Protein AF-A0AA42ZV15-F1 (afdb_monomer)

Structure (mmCIF, N/CA/C/O backbone):
data_AF-A0AA42ZV15-F1
#
_entry.id   AF-A0AA42ZV15-F1
#
loop_
_atom_site.group_PDB
_atom_site.id
_atom_site.type_symbol
_atom_site.label_atom_id
_atom_site.label_alt_id
_atom_site.label_comp_id
_atom_site.label_asym_id
_atom_site.label_entity_id
_atom_site.label_seq_id
_atom_site.pdbx_PDB_ins_code
_atom_site.Cartn_x
_atom_site.Cartn_y
_atom_site.Cartn_z
_atom_site.occupancy
_atom_site.B_iso_or_equiv
_atom_site.auth_seq_id
_atom_site.auth_comp_id
_atom_site.auth_asym_id
_atom_site.auth_atom_id
_atom_site.pdbx_PDB_model_num
ATOM 1 N N . MET A 1 1 ? 29.468 -14.154 -18.348 1.00 60.56 1 MET A N 1
ATOM 2 C CA . MET A 1 1 ? 28.944 -15.283 -19.158 1.00 60.56 1 MET A CA 1
ATOM 3 C C . MET A 1 1 ? 27.648 -14.961 -19.903 1.00 60.56 1 MET A C 1
ATOM 5 O O . MET A 1 1 ? 27.459 -15.529 -20.966 1.00 60.56 1 MET A O 1
ATOM 9 N N . LEU A 1 2 ? 26.783 -14.058 -19.416 1.00 71.62 2 LEU A N 1
ATOM 10 C CA . LEU A 1 2 ? 25.535 -13.709 -20.121 1.00 71.62 2 LEU A CA 1
ATOM 11 C C . LEU A 1 2 ? 25.734 -12.750 -21.307 1.00 71.62 2 LEU A C 1
ATOM 13 O O . LEU A 1 2 ? 25.011 -12.851 -22.290 1.00 71.62 2 LEU A O 1
ATOM 17 N N . GLU A 1 3 ? 26.750 -11.885 -21.257 1.00 75.06 3 GLU A N 1
ATOM 18 C CA . GLU A 1 3 ? 27.016 -10.888 -22.309 1.00 75.06 3 GLU A CA 1
ATOM 19 C C . GLU A 1 3 ? 27.305 -11.518 -23.689 1.00 75.06 3 GLU A C 1
ATOM 21 O O . GLU A 1 3 ? 26.807 -11.042 -24.708 1.00 75.06 3 GLU A O 1
ATOM 26 N N . ASN A 1 4 ? 28.035 -12.640 -23.727 1.00 75.69 4 ASN A N 1
ATOM 27 C CA . ASN A 1 4 ? 28.459 -13.294 -24.978 1.00 75.69 4 ASN A CA 1
ATOM 28 C C . ASN A 1 4 ? 27.709 -14.594 -25.307 1.00 75.69 4 ASN A C 1
ATOM 30 O O . ASN A 1 4 ? 27.883 -15.121 -26.398 1.00 75.69 4 ASN A O 1
ATOM 34 N N . GLY A 1 5 ? 26.906 -15.120 -24.375 1.00 70.25 5 GLY A N 1
ATOM 35 C CA . GLY A 1 5 ? 26.208 -16.406 -24.523 1.00 70.25 5 GLY A CA 1
ATOM 36 C C . GLY A 1 5 ? 24.698 -16.297 -24.747 1.00 70.25 5 GLY A C 1
ATOM 37 O O . GLY A 1 5 ? 24.031 -17.315 -24.892 1.00 70.25 5 GLY A O 1
ATOM 38 N N . ALA A 1 6 ? 24.129 -15.087 -24.736 1.00 84.88 6 ALA A N 1
ATOM 39 C CA . ALA A 1 6 ? 22.717 -14.893 -25.053 1.00 84.88 6 ALA A CA 1
ATOM 40 C C . ALA A 1 6 ? 22.454 -15.134 -26.551 1.00 84.88 6 ALA A C 1
ATOM 42 O O . ALA A 1 6 ? 23.258 -14.729 -27.385 1.00 84.88 6 ALA A O 1
ATOM 43 N N . ASN A 1 7 ? 21.293 -15.695 -26.908 1.00 78.31 7 ASN A N 1
ATOM 44 C CA . ASN A 1 7 ? 20.913 -15.942 -28.312 1.00 78.31 7 ASN A CA 1
ATOM 45 C C . ASN A 1 7 ? 20.913 -14.668 -29.177 1.00 78.31 7 ASN A C 1
ATOM 47 O O . ASN A 1 7 ? 21.139 -14.726 -30.382 1.00 78.31 7 ASN A O 1
ATOM 51 N N . SER A 1 8 ? 20.673 -13.509 -28.560 1.00 78.38 8 SER A N 1
ATOM 52 C CA . SER A 1 8 ? 20.733 -12.196 -29.207 1.00 78.38 8 SER A CA 1
ATOM 53 C C . SER A 1 8 ? 22.141 -11.588 -29.257 1.00 78.38 8 SER A C 1
ATOM 55 O O . SER A 1 8 ? 22.326 -10.560 -29.906 1.00 78.38 8 SER A O 1
ATOM 57 N N . SER A 1 9 ? 23.136 -12.195 -28.602 1.00 83.00 9 SER A N 1
ATOM 58 C CA . SER A 1 9 ? 24.516 -11.706 -28.581 1.00 83.00 9 SER A CA 1
ATOM 59 C C . SER A 1 9 ? 25.195 -11.912 -29.932 1.00 83.00 9 SER A C 1
ATOM 61 O O . SER A 1 9 ? 25.113 -12.985 -30.528 1.00 83.00 9 SER A O 1
ATOM 63 N N . PHE A 1 10 ? 25.920 -10.896 -30.400 1.00 81.44 10 PHE A N 1
ATOM 64 C CA . PHE A 1 10 ? 26.698 -10.966 -31.639 1.00 81.44 10 PHE A CA 1
ATOM 65 C C . PHE A 1 10 ? 27.732 -12.104 -31.611 1.00 81.44 10 PHE A C 1
ATOM 67 O O . PHE A 1 10 ? 27.858 -12.843 -32.584 1.00 81.44 10 PHE A O 1
ATOM 74 N N . VAL A 1 11 ? 28.418 -12.284 -30.476 1.00 81.38 11 VAL A N 1
ATOM 75 C CA . VAL A 1 11 ? 29.440 -13.331 -30.295 1.00 81.38 11 VAL A CA 1
ATOM 76 C C . VAL A 1 11 ? 28.823 -14.731 -30.337 1.00 81.38 11 VAL A C 1
ATOM 78 O O . VAL A 1 11 ? 29.431 -15.649 -30.869 1.00 81.38 11 VAL A O 1
ATOM 81 N N . ASN A 1 12 ? 27.598 -14.906 -29.838 1.00 79.50 12 ASN A N 1
ATOM 82 C CA . ASN A 1 12 ? 26.893 -16.181 -29.971 1.00 79.50 12 ASN A CA 1
ATOM 83 C C . ASN A 1 12 ? 26.448 -16.423 -31.423 1.00 79.50 12 ASN A C 1
ATOM 85 O O . ASN A 1 12 ? 26.597 -17.521 -31.948 1.00 79.50 12 ASN A O 1
ATOM 89 N N . ARG A 1 13 ? 25.943 -15.380 -32.094 1.00 79.25 13 ARG A N 1
ATOM 90 C CA . ARG A 1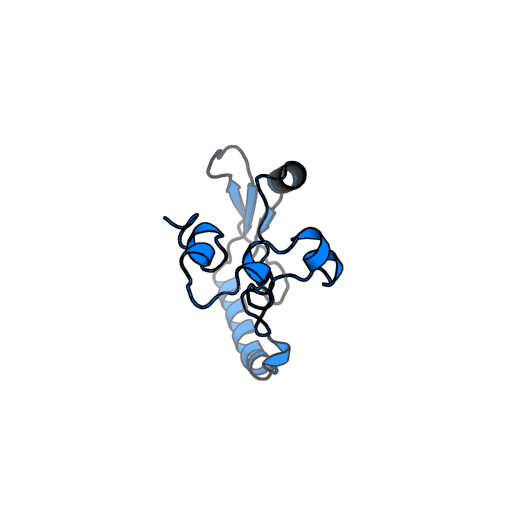 13 ? 25.431 -15.460 -33.471 1.00 79.25 13 ARG A CA 1
ATOM 91 C C . ARG A 1 13 ? 26.516 -15.729 -34.516 1.00 79.25 13 ARG A C 1
ATOM 93 O O . ARG A 1 13 ? 26.203 -16.334 -35.530 1.00 79.25 13 ARG A O 1
ATOM 100 N N . ILE A 1 14 ? 27.767 -15.316 -34.290 1.00 81.00 14 ILE A N 1
ATOM 101 C CA . ILE A 1 14 ? 28.879 -15.592 -35.222 1.00 81.00 14 ILE A CA 1
ATOM 102 C C . ILE A 1 14 ? 29.365 -17.049 -35.164 1.00 81.00 14 ILE A C 1
ATOM 104 O O . ILE A 1 14 ? 29.998 -17.518 -36.103 1.00 81.00 14 ILE A O 1
ATOM 108 N N . HIS A 1 15 ? 29.072 -17.761 -34.072 1.00 79.00 15 HIS A N 1
ATOM 109 C CA . HIS A 1 15 ? 29.370 -19.187 -33.925 1.00 79.00 15 HIS A CA 1
ATOM 110 C C . HIS A 1 15 ? 28.219 -20.089 -34.408 1.00 79.00 15 HIS A C 1
ATOM 112 O O . HIS A 1 15 ? 28.378 -21.307 -34.426 1.00 79.00 15 HIS A O 1
ATOM 118 N N . ASP A 1 16 ? 27.068 -19.520 -34.788 1.00 79.19 16 ASP A N 1
ATOM 119 C CA . ASP A 1 16 ? 25.943 -20.275 -35.342 1.00 79.19 16 ASP A CA 1
ATOM 120 C C . ASP A 1 16 ? 26.108 -20.442 -36.857 1.00 79.19 16 ASP A C 1
ATOM 122 O O . ASP A 1 16 ? 25.825 -19.536 -37.642 1.00 79.19 16 ASP A O 1
ATOM 126 N N . GLU A 1 17 ? 26.563 -21.626 -37.270 1.00 75.75 17 GLU A N 1
ATOM 127 C CA . GLU A 1 17 ? 26.792 -21.976 -38.678 1.00 75.75 17 GLU A CA 1
ATOM 128 C C . GLU A 1 17 ? 25.507 -21.975 -39.528 1.00 75.75 17 GLU A C 1
ATOM 130 O O . GLU A 1 17 ? 25.584 -21.947 -40.756 1.00 75.75 17 GLU A O 1
ATOM 135 N N . ASN A 1 18 ? 24.324 -21.976 -38.902 1.00 82.75 18 ASN A N 1
ATOM 136 C CA . ASN A 1 18 ? 23.042 -21.958 -39.611 1.00 82.75 18 ASN A CA 1
ATOM 137 C C . ASN A 1 18 ? 22.551 -20.540 -39.930 1.00 82.75 18 ASN A C 1
ATOM 139 O O . ASN A 1 18 ? 21.565 -20.388 -40.655 1.00 82.75 18 ASN A O 1
ATOM 143 N N . LEU A 1 19 ? 23.201 -19.502 -39.392 1.00 79.38 19 LEU A N 1
ATOM 144 C CA . LEU A 1 19 ? 22.763 -18.123 -39.553 1.00 79.38 19 LEU A CA 1
ATOM 145 C C . LEU A 1 19 ? 23.483 -17.448 -40.737 1.00 79.38 19 LEU A C 1
ATOM 147 O O . LEU A 1 19 ? 24.714 -17.364 -40.748 1.00 79.38 19 LEU A O 1
ATOM 151 N N . PRO A 1 20 ? 22.760 -16.898 -41.732 1.00 85.62 20 PRO A N 1
ATOM 152 C CA . PRO A 1 20 ? 23.398 -16.210 -42.849 1.00 85.62 20 PRO A CA 1
ATOM 153 C C . PRO A 1 20 ? 24.211 -14.995 -42.384 1.00 85.62 20 PRO A C 1
ATOM 155 O O . PRO A 1 20 ? 23.711 -14.142 -41.650 1.00 85.62 20 PRO A O 1
ATOM 158 N N . ILE A 1 21 ? 25.438 -14.839 -42.897 1.00 82.69 21 ILE A N 1
ATOM 159 C CA . ILE A 1 21 ? 26.316 -13.692 -42.581 1.00 82.69 21 ILE A CA 1
ATOM 160 C C . ILE A 1 21 ? 25.606 -12.356 -42.841 1.00 82.69 21 ILE A C 1
ATOM 162 O O . ILE A 1 21 ? 25.721 -11.428 -42.041 1.00 82.69 21 ILE A O 1
ATOM 166 N N . ALA A 1 22 ? 24.817 -12.275 -43.917 1.00 84.88 22 ALA A N 1
ATOM 167 C CA . ALA A 1 22 ? 24.021 -11.097 -44.261 1.00 84.88 22 ALA A CA 1
ATOM 168 C C . ALA A 1 22 ? 23.056 -10.666 -43.137 1.00 84.88 22 ALA A C 1
ATOM 170 O O . ALA A 1 22 ? 22.815 -9.475 -42.965 1.00 84.88 22 ALA A O 1
ATOM 171 N N . GLU A 1 23 ? 22.537 -11.600 -42.332 1.00 82.19 23 GLU A N 1
ATOM 172 C CA . GLU A 1 23 ? 21.668 -11.285 -41.192 1.00 82.19 23 GLU A CA 1
ATOM 173 C C . GLU A 1 23 ? 22.437 -10.802 -39.956 1.00 82.19 23 GLU A C 1
ATOM 175 O O . GLU A 1 23 ? 21.876 -10.076 -39.121 1.00 82.19 23 GLU A O 1
ATOM 180 N N . ILE A 1 24 ? 23.702 -11.209 -39.826 1.00 82.06 24 ILE A N 1
ATOM 181 C CA . ILE A 1 24 ? 24.611 -10.815 -38.743 1.00 82.06 24 ILE A CA 1
ATOM 182 C C . ILE A 1 24 ? 25.098 -9.377 -38.954 1.00 82.06 24 ILE A C 1
ATOM 184 O O . ILE A 1 24 ? 25.118 -8.602 -38.002 1.00 82.06 24 ILE A O 1
ATOM 188 N N . VAL A 1 25 ? 25.433 -9.012 -40.197 1.00 86.50 25 VAL A N 1
ATOM 189 C CA . VAL A 1 25 ? 25.984 -7.689 -40.566 1.00 86.50 25 VAL A CA 1
ATOM 190 C C . VAL A 1 25 ? 24.926 -6.673 -41.009 1.00 86.50 25 VAL A C 1
ATOM 192 O O . VAL A 1 25 ? 25.268 -5.572 -41.436 1.00 86.50 25 VAL A O 1
ATOM 195 N N . ALA A 1 26 ? 23.645 -7.037 -40.948 1.00 86.00 26 ALA A N 1
ATOM 196 C CA . ALA A 1 26 ? 22.558 -6.152 -41.345 1.00 86.00 26 ALA A CA 1
ATOM 197 C C . ALA A 1 26 ? 22.492 -4.890 -40.470 1.00 86.00 26 ALA A C 1
ATOM 199 O O . ALA A 1 26 ? 22.626 -4.970 -39.248 1.00 86.00 26 ALA A O 1
ATOM 200 N N . ASP A 1 27 ? 22.197 -3.751 -41.097 1.00 88.19 27 ASP A N 1
ATOM 201 C CA . ASP A 1 27 ? 22.093 -2.455 -40.426 1.00 88.19 27 ASP A CA 1
ATOM 202 C C . ASP A 1 27 ? 20.917 -2.431 -39.421 1.00 88.19 27 ASP A C 1
ATOM 204 O O . ASP A 1 27 ? 19.752 -2.551 -39.828 1.00 88.19 27 ASP A O 1
ATOM 208 N N . PRO A 1 28 ? 21.184 -2.276 -38.107 1.00 85.62 28 PRO A N 1
ATOM 209 C CA . PRO A 1 28 ? 20.136 -2.227 -37.096 1.00 85.62 28 PRO A CA 1
ATOM 210 C C . PRO A 1 28 ? 19.228 -0.999 -37.242 1.00 85.62 28 PRO A C 1
ATOM 212 O O . PRO A 1 28 ? 18.055 -1.092 -36.893 1.00 85.62 28 PRO A O 1
ATOM 215 N N . VAL A 1 29 ? 19.712 0.123 -37.785 1.00 88.44 29 VAL A N 1
ATOM 216 C CA . VAL A 1 29 ? 18.905 1.340 -37.973 1.00 88.44 29 VAL A CA 1
ATOM 217 C C . VAL A 1 29 ? 17.890 1.134 -39.092 1.00 88.44 29 VAL A C 1
ATOM 219 O O . VAL A 1 29 ? 16.704 1.400 -38.900 1.00 88.44 29 VAL A O 1
ATOM 222 N N . ALA A 1 30 ? 18.321 0.583 -40.230 1.00 88.88 30 ALA A N 1
ATOM 223 C CA . ALA A 1 30 ? 17.420 0.236 -41.327 1.00 88.88 30 ALA A CA 1
ATOM 224 C C . ALA A 1 30 ? 16.369 -0.810 -40.912 1.00 88.88 30 ALA A C 1
ATOM 226 O O . ALA A 1 30 ? 15.212 -0.703 -41.312 1.00 88.88 30 ALA A O 1
ATOM 227 N N . LYS A 1 31 ? 16.748 -1.793 -40.079 1.00 84.31 31 LYS A N 1
ATOM 228 C CA . LYS A 1 31 ? 15.812 -2.775 -39.502 1.00 84.31 31 LYS A CA 1
ATOM 229 C C . LYS A 1 31 ? 14.797 -2.124 -38.565 1.00 84.31 31 LYS A C 1
ATOM 231 O O . LYS A 1 31 ? 13.612 -2.425 -38.662 1.00 84.31 31 LYS A O 1
ATOM 236 N N . LEU A 1 32 ? 15.248 -1.234 -37.680 1.00 84.69 32 LEU A N 1
ATOM 237 C CA . LEU A 1 32 ? 14.367 -0.519 -36.756 1.00 84.69 32 LEU A CA 1
ATOM 238 C C . LEU A 1 32 ? 13.409 0.429 -37.488 1.00 84.69 32 LEU A C 1
ATOM 240 O O . LEU A 1 32 ? 12.259 0.539 -37.092 1.00 84.69 32 LEU A O 1
ATOM 244 N N . GLY A 1 33 ? 13.834 1.042 -38.595 1.00 86.12 33 GLY A N 1
ATOM 245 C CA . GLY A 1 33 ? 12.970 1.894 -39.421 1.00 86.12 33 GLY A CA 1
ATOM 246 C C . GLY A 1 33 ? 11.819 1.159 -40.125 1.00 86.12 33 GLY A C 1
ATOM 247 O O . GLY A 1 33 ? 10.937 1.811 -40.676 1.00 86.12 33 GLY A O 1
ATOM 248 N N . GLN A 1 34 ? 11.819 -0.178 -40.124 1.00 86.81 34 GLN A N 1
ATOM 249 C CA . GLN A 1 34 ? 10.769 -1.014 -40.720 1.00 86.81 34 GLN A CA 1
ATOM 250 C C . GLN A 1 34 ? 9.780 -1.570 -39.686 1.00 86.81 34 GLN A C 1
ATOM 252 O O . GLN A 1 34 ? 8.830 -2.253 -40.068 1.00 86.81 34 GLN A O 1
ATOM 257 N N . VAL A 1 35 ? 9.998 -1.316 -38.392 1.00 83.62 35 VAL A N 1
ATOM 258 C CA . VAL A 1 35 ? 9.178 -1.863 -37.305 1.00 83.62 35 VAL A CA 1
ATOM 259 C C . VAL A 1 35 ? 8.640 -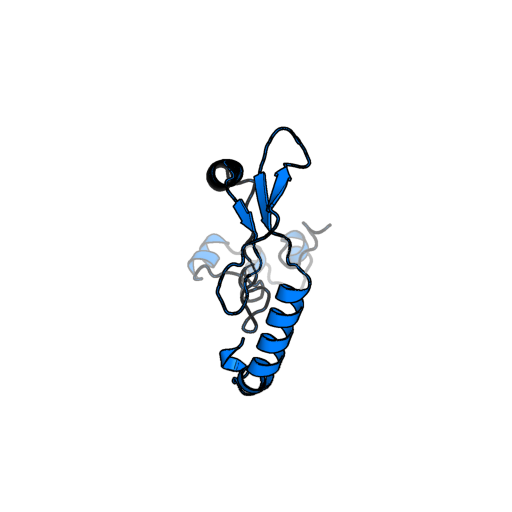0.752 -36.411 1.00 83.62 35 VAL A C 1
ATOM 261 O O . VAL A 1 35 ? 9.351 0.188 -36.069 1.00 83.62 35 VAL A O 1
ATOM 264 N N . GLU A 1 36 ? 7.382 -0.881 -35.995 1.00 83.06 36 GLU A N 1
ATOM 265 C CA . GLU A 1 36 ? 6.829 -0.031 -34.941 1.00 83.06 36 GLU A CA 1
ATOM 266 C C . GLU A 1 36 ? 7.463 -0.440 -33.597 1.00 83.06 36 GLU A C 1
ATOM 268 O O . GLU A 1 36 ? 7.444 -1.633 -33.263 1.00 83.06 36 GLU A O 1
ATOM 273 N N . PRO A 1 37 ? 8.034 0.490 -32.810 1.00 76.75 37 PRO A N 1
ATOM 274 C CA . PRO A 1 37 ? 8.617 0.154 -31.520 1.00 76.75 37 PRO A CA 1
ATOM 275 C C . PRO A 1 37 ? 7.529 -0.306 -30.543 1.00 76.75 37 PRO A C 1
ATOM 277 O O . PRO A 1 37 ? 6.775 0.499 -30.002 1.00 76.75 37 PRO A O 1
ATOM 280 N N . ILE A 1 38 ? 7.470 -1.610 -30.280 1.00 81.25 38 ILE A N 1
ATOM 281 C CA . ILE A 1 38 ? 6.581 -2.190 -29.269 1.00 81.25 38 ILE A CA 1
ATOM 282 C C . ILE A 1 38 ? 7.394 -2.897 -28.179 1.00 81.25 38 ILE A C 1
ATOM 284 O O . ILE A 1 38 ? 8.447 -3.476 -28.472 1.00 81.25 38 ILE A O 1
ATOM 288 N N . PRO A 1 39 ? 6.928 -2.890 -26.915 1.00 85.50 39 PRO A N 1
ATOM 289 C CA . PRO A 1 39 ? 7.481 -3.754 -25.881 1.00 85.50 39 PRO A CA 1
ATOM 290 C C . PRO A 1 39 ? 7.504 -5.207 -26.352 1.00 85.50 39 PRO A C 1
ATOM 292 O O . PRO A 1 39 ? 6.603 -5.662 -27.060 1.00 85.50 39 PRO A O 1
ATOM 295 N N . HIS A 1 40 ? 8.532 -5.952 -25.949 1.00 87.56 40 HIS A N 1
ATOM 296 C CA . HIS A 1 40 ? 8.651 -7.346 -26.350 1.00 87.56 40 HIS A CA 1
ATOM 297 C C . HIS A 1 40 ? 7.412 -8.130 -25.873 1.00 87.56 40 HIS A C 1
ATOM 299 O O . HIS A 1 40 ? 7.173 -8.194 -24.667 1.00 87.56 40 HIS A O 1
ATOM 305 N N . PRO A 1 41 ? 6.650 -8.796 -26.761 1.00 86.56 41 PRO A N 1
ATOM 306 C CA . PRO A 1 41 ? 5.333 -9.352 -26.424 1.00 86.56 41 PRO A CA 1
ATOM 307 C C . PRO A 1 41 ? 5.388 -10.475 -25.380 1.00 86.56 41 PRO A C 1
ATOM 309 O O . PRO A 1 41 ? 4.387 -10.804 -24.756 1.00 86.56 41 PRO A O 1
ATOM 312 N N . ARG A 1 42 ? 6.569 -11.074 -25.177 1.00 90.69 42 ARG A N 1
ATOM 313 C CA . ARG A 1 42 ? 6.805 -12.106 -24.150 1.00 90.69 42 ARG A CA 1
ATOM 314 C C . ARG A 1 42 ? 7.342 -11.560 -22.822 1.00 90.69 42 ARG A C 1
ATOM 316 O O . ARG A 1 42 ? 7.671 -12.358 -21.952 1.00 90.69 42 ARG A O 1
ATOM 323 N N . ILE A 1 43 ? 7.499 -10.244 -22.687 1.00 93.19 43 ILE A N 1
ATOM 324 C CA . ILE A 1 43 ? 7.964 -9.591 -21.460 1.00 93.19 43 ILE A CA 1
ATOM 325 C C . ILE A 1 43 ? 6.834 -8.672 -20.980 1.00 93.19 43 ILE A C 1
ATOM 327 O O . ILE A 1 43 ? 6.680 -7.574 -21.516 1.00 93.19 43 ILE A O 1
ATOM 331 N N . PRO A 1 44 ? 6.010 -9.108 -20.010 1.00 92.75 44 PRO A N 1
ATOM 332 C CA . PRO A 1 44 ? 4.945 -8.267 -19.488 1.00 92.75 44 PRO A CA 1
ATOM 333 C C . PRO A 1 44 ? 5.529 -7.056 -18.753 1.00 92.75 44 PRO A C 1
ATOM 335 O O . PRO A 1 44 ? 6.564 -7.146 -18.088 1.00 92.75 44 PRO A O 1
ATOM 338 N N . LEU A 1 45 ? 4.836 -5.920 -18.833 1.00 94.56 45 LEU A N 1
ATOM 339 C CA . LEU A 1 45 ? 5.135 -4.772 -17.976 1.00 94.56 45 LEU A CA 1
ATOM 340 C C . LEU A 1 45 ? 4.869 -5.131 -16.502 1.00 94.56 45 LEU A C 1
ATOM 342 O O . LEU A 1 45 ? 3.976 -5.940 -16.237 1.00 94.56 45 LEU A O 1
ATOM 346 N N . PRO A 1 46 ? 5.541 -4.489 -15.525 1.00 96.31 46 PRO A N 1
ATOM 347 C CA . PRO A 1 46 ? 5.355 -4.795 -14.103 1.00 96.31 46 PRO A CA 1
ATOM 348 C C . PRO A 1 46 ? 3.894 -4.769 -13.633 1.00 96.31 46 PRO A C 1
ATOM 350 O O . PRO A 1 46 ? 3.492 -5.620 -12.842 1.00 96.31 46 PRO A O 1
ATOM 353 N N . ALA A 1 47 ? 3.084 -3.837 -14.152 1.00 96.88 47 ALA A N 1
ATOM 354 C CA . ALA A 1 47 ? 1.656 -3.719 -13.846 1.00 96.88 47 ALA A CA 1
ATOM 355 C C . ALA A 1 47 ? 0.810 -4.887 -14.391 1.00 96.88 47 ALA A C 1
ATOM 357 O O . ALA A 1 47 ? -0.237 -5.196 -13.827 1.00 96.88 47 ALA A O 1
ATOM 358 N N . GLY A 1 48 ? 1.266 -5.528 -15.469 1.00 95.56 48 GLY A N 1
ATOM 359 C CA . GLY A 1 48 ? 0.604 -6.644 -16.149 1.00 95.56 48 GLY A CA 1
ATOM 360 C C . GLY A 1 48 ? 1.176 -8.012 -15.780 1.00 95.56 48 GLY A C 1
ATOM 361 O O . GLY A 1 48 ? 0.950 -8.972 -16.507 1.00 95.56 48 GLY A O 1
ATOM 362 N N . LEU A 1 49 ? 1.933 -8.114 -14.681 1.00 95.81 49 LEU A N 1
ATOM 363 C CA . LEU A 1 49 ? 2.613 -9.350 -14.277 1.00 95.81 49 LEU A CA 1
ATOM 364 C C . LEU A 1 49 ? 1.668 -10.561 -14.148 1.00 95.81 49 LEU A C 1
ATOM 366 O O . LEU A 1 49 ? 2.092 -11.681 -14.412 1.00 95.81 49 LEU A O 1
ATOM 370 N N . TYR A 1 50 ? 0.405 -10.336 -13.772 1.00 96.19 50 TYR A N 1
ATOM 371 C CA . TYR A 1 50 ? -0.609 -11.389 -13.604 1.00 96.19 50 TYR A CA 1
ATOM 372 C C . TYR A 1 50 ? -1.621 -11.450 -14.762 1.00 96.19 50 TYR A C 1
ATOM 374 O O . TYR A 1 50 ? -2.671 -12.073 -14.629 1.00 96.19 50 TYR A O 1
ATOM 382 N N . GLY A 1 51 ? -1.322 -10.805 -15.895 1.00 93.44 51 GLY A N 1
ATOM 383 C CA . GLY A 1 51 ? -2.186 -10.815 -17.076 1.00 93.44 51 GLY A CA 1
ATOM 384 C C . GLY A 1 51 ? -3.600 -10.304 -16.785 1.00 93.44 51 GLY A C 1
ATOM 385 O O . GLY A 1 51 ? -3.775 -9.284 -16.119 1.00 93.44 51 GLY A O 1
ATOM 386 N N . GLU A 1 52 ? -4.597 -11.034 -17.283 1.00 94.44 52 GLU A N 1
ATOM 387 C CA . GLU A 1 52 ? -6.019 -10.684 -17.162 1.00 94.44 52 GLU A CA 1
ATOM 388 C C . GLU A 1 52 ? -6.601 -10.939 -15.759 1.00 94.44 52 GLU A C 1
ATOM 390 O O . GLU A 1 52 ? -7.690 -10.459 -15.460 1.00 94.44 52 GLU A O 1
ATOM 395 N N . GLU A 1 53 ? -5.908 -11.678 -14.880 1.00 95.06 53 GLU A N 1
ATOM 396 C CA . GLU A 1 53 ? -6.443 -12.027 -13.553 1.00 95.06 53 GLU A CA 1
ATOM 397 C C . GLU A 1 53 ? -6.542 -10.807 -12.635 1.00 95.06 53 GLU A C 1
ATOM 399 O O . GLU A 1 53 ? -7.534 -10.624 -11.931 1.00 95.06 53 GLU A O 1
ATOM 404 N N . ARG A 1 54 ? -5.489 -9.978 -12.614 1.00 96.06 54 ARG A N 1
ATOM 405 C CA . ARG A 1 54 ? -5.447 -8.715 -11.869 1.00 96.06 54 ARG A CA 1
ATOM 406 C C . ARG A 1 54 ? -4.254 -7.860 -12.270 1.00 96.06 54 ARG A C 1
ATOM 408 O O . ARG A 1 54 ? -3.193 -8.350 -12.653 1.00 96.06 54 ARG A O 1
ATOM 415 N N . ARG A 1 55 ? -4.367 -6.559 -12.021 1.00 97.38 55 ARG A N 1
ATOM 416 C CA . ARG A 1 55 ? -3.213 -5.655 -12.070 1.00 97.38 55 ARG A CA 1
ATOM 417 C C . ARG A 1 55 ? -2.293 -5.900 -10.873 1.00 97.38 55 ARG A C 1
ATOM 419 O O . ARG A 1 55 ? -2.746 -6.140 -9.750 1.00 97.38 55 ARG A O 1
ATOM 426 N N . ASN A 1 56 ? -0.986 -5.847 -11.111 1.00 98.00 56 ASN A N 1
ATOM 427 C CA . ASN A 1 56 ? -0.001 -5.845 -10.035 1.00 98.00 56 ASN A CA 1
ATOM 428 C C . ASN A 1 56 ? -0.060 -4.517 -9.268 1.00 98.00 56 ASN A C 1
ATOM 430 O O . ASN A 1 56 ? -0.410 -3.482 -9.841 1.00 98.00 56 ASN A O 1
ATOM 434 N N . SER A 1 57 ? 0.297 -4.539 -7.985 1.00 97.50 57 SER A N 1
ATOM 435 C CA . SER A 1 57 ? 0.439 -3.309 -7.211 1.00 97.50 57 SER A CA 1
ATOM 436 C C . SER A 1 57 ? 1.627 -2.490 -7.720 1.00 97.50 57 SER A C 1
ATOM 438 O O . SER A 1 57 ? 2.611 -3.025 -8.234 1.00 97.50 57 SER A O 1
ATOM 440 N N . GLN A 1 58 ? 1.523 -1.170 -7.587 1.00 97.31 58 GLN A N 1
ATOM 441 C CA . GLN A 1 58 ? 2.571 -0.234 -7.973 1.00 97.31 58 GLN A CA 1
ATOM 442 C C . GLN A 1 58 ? 3.387 0.166 -6.739 1.00 97.31 58 GLN A C 1
ATOM 444 O O . GLN A 1 58 ? 2.822 0.586 -5.731 1.00 97.31 58 GLN A O 1
ATOM 449 N N . GLY A 1 59 ? 4.711 0.024 -6.824 1.00 96.31 59 GLY A N 1
ATOM 450 C CA . GLY A 1 59 ? 5.649 0.569 -5.840 1.00 96.31 59 GLY A CA 1
ATOM 451 C C . GLY A 1 59 ? 6.048 2.015 -6.151 1.00 96.31 59 GLY A C 1
ATOM 452 O O . GLY A 1 59 ? 5.573 2.608 -7.118 1.00 96.31 59 GLY A O 1
ATOM 453 N N . LEU A 1 60 ? 6.956 2.560 -5.345 1.00 97.56 60 LEU A N 1
ATOM 454 C CA . LEU A 1 60 ? 7.578 3.866 -5.574 1.00 97.56 60 LEU A CA 1
ATOM 455 C C . LEU A 1 60 ? 9.026 3.670 -6.026 1.00 97.56 60 LEU A C 1
ATOM 457 O O . LEU A 1 60 ? 9.734 2.829 -5.469 1.00 97.56 60 LEU A O 1
ATOM 461 N N . ASP A 1 61 ? 9.460 4.444 -7.019 1.00 97.19 61 ASP A N 1
ATOM 462 C CA . ASP A 1 61 ? 10.864 4.490 -7.419 1.00 97.19 61 ASP A CA 1
ATOM 463 C C . ASP A 1 61 ? 11.629 5.448 -6.501 1.00 97.19 61 ASP A C 1
ATOM 465 O O . ASP A 1 61 ? 11.488 6.665 -6.584 1.00 97.19 61 ASP A O 1
ATOM 469 N N . LEU A 1 62 ? 12.437 4.892 -5.600 1.00 97.56 62 LEU A N 1
ATOM 470 C CA . LEU A 1 62 ? 13.224 5.675 -4.645 1.00 97.56 62 LEU A CA 1
ATOM 471 C C . LEU A 1 62 ? 14.501 6.274 -5.259 1.00 97.56 62 LEU A C 1
ATOM 473 O O . LEU A 1 62 ? 15.220 6.992 -4.566 1.00 97.56 62 LEU A O 1
ATOM 477 N N . PHE A 1 63 ? 14.796 5.985 -6.531 1.00 97.38 63 PHE A N 1
ATOM 478 C CA . PHE A 1 63 ? 15.894 6.611 -7.271 1.00 97.38 63 PHE A CA 1
ATOM 479 C C . PHE A 1 63 ? 15.445 7.835 -8.074 1.00 97.38 63 PHE A C 1
ATOM 481 O O . PHE A 1 63 ? 16.301 8.587 -8.541 1.00 97.38 63 PHE A O 1
ATOM 488 N N . ASP A 1 64 ? 14.136 8.060 -8.209 1.00 98.19 64 ASP A N 1
ATOM 489 C CA . ASP A 1 64 ? 13.578 9.259 -8.827 1.00 98.19 64 ASP A CA 1
ATOM 490 C C . ASP A 1 64 ? 13.425 10.386 -7.785 1.00 98.19 64 ASP A C 1
ATOM 492 O O . ASP A 1 64 ? 12.593 10.278 -6.875 1.00 98.19 64 ASP A O 1
ATOM 496 N N . PRO A 1 65 ? 14.173 11.502 -7.907 1.00 97.81 65 PRO A N 1
ATOM 497 C CA . PRO A 1 65 ? 14.089 12.608 -6.959 1.00 97.81 65 PRO A CA 1
ATOM 498 C C . PRO A 1 65 ? 12.682 13.198 -6.832 1.00 97.81 65 PRO A C 1
ATOM 500 O O . PRO A 1 65 ? 12.290 13.579 -5.732 1.00 97.81 65 PRO A O 1
ATOM 503 N N . ALA A 1 66 ? 11.906 13.249 -7.921 1.00 98.12 66 ALA A N 1
ATOM 504 C CA . ALA A 1 66 ? 10.551 13.795 -7.877 1.00 98.12 66 ALA A CA 1
ATOM 505 C C . ALA A 1 66 ? 9.622 12.917 -7.026 1.00 98.12 66 ALA A C 1
ATOM 507 O O . ALA A 1 66 ? 8.876 13.428 -6.186 1.00 98.12 66 ALA A O 1
ATOM 508 N N . THR A 1 67 ? 9.716 11.595 -7.193 1.00 98.06 67 THR A N 1
ATOM 509 C CA . THR A 1 67 ? 9.005 10.618 -6.362 1.00 98.06 67 THR A CA 1
ATOM 510 C C . THR A 1 67 ? 9.391 10.742 -4.888 1.00 98.06 67 THR A C 1
ATOM 512 O O . THR A 1 67 ? 8.511 10.765 -4.026 1.00 98.06 67 THR A O 1
ATOM 515 N N . VAL A 1 68 ? 10.685 10.873 -4.582 1.00 98.19 68 VAL A N 1
ATOM 516 C CA . VAL A 1 68 ? 11.164 11.008 -3.197 1.00 98.19 68 VAL A CA 1
ATOM 517 C C . VAL A 1 68 ? 10.667 12.302 -2.554 1.00 98.19 68 VAL A C 1
ATOM 519 O O . VAL A 1 68 ? 10.185 12.259 -1.426 1.00 98.19 68 VAL A O 1
ATOM 522 N N . THR A 1 69 ? 10.712 13.435 -3.260 1.00 98.38 69 THR A N 1
ATOM 523 C CA . THR A 1 69 ? 10.183 14.708 -2.744 1.00 98.38 69 THR A CA 1
ATOM 524 C C . THR A 1 69 ? 8.693 14.606 -2.423 1.00 98.38 69 THR A C 1
ATOM 526 O O . THR A 1 69 ? 8.272 14.982 -1.332 1.00 98.38 69 THR A O 1
ATOM 529 N N . ALA A 1 70 ? 7.889 14.042 -3.329 1.00 98.00 70 ALA A N 1
ATOM 530 C CA . ALA A 1 70 ? 6.456 13.878 -3.091 1.00 98.00 70 ALA A CA 1
ATOM 531 C C . ALA A 1 70 ? 6.156 12.934 -1.910 1.00 98.00 70 ALA A C 1
ATOM 533 O O . ALA A 1 70 ? 5.210 13.169 -1.149 1.00 98.00 70 ALA A O 1
ATOM 534 N N . LEU A 1 71 ? 6.954 11.871 -1.753 1.00 98.19 71 LEU A N 1
ATOM 535 C CA . LEU A 1 71 ? 6.849 10.937 -0.634 1.00 98.19 71 LEU A CA 1
ATOM 536 C C . LEU A 1 71 ? 7.180 11.617 0.699 1.00 98.19 71 LEU A C 1
ATOM 538 O O . LEU A 1 71 ? 6.416 11.463 1.649 1.00 98.19 71 LEU A O 1
ATOM 542 N N . ASP A 1 72 ? 8.268 12.382 0.758 1.00 97.81 72 ASP A N 1
ATOM 543 C CA . ASP A 1 72 ? 8.702 13.101 1.960 1.00 97.81 72 ASP A CA 1
ATOM 544 C C . ASP A 1 72 ? 7.625 14.084 2.442 1.00 97.81 72 ASP A C 1
ATOM 546 O O . ASP A 1 72 ? 7.181 14.026 3.588 1.00 97.81 72 ASP A O 1
ATOM 550 N N . GLU A 1 73 ? 7.065 14.889 1.534 1.00 97.44 73 GLU A N 1
ATOM 551 C CA . GLU A 1 73 ? 5.959 15.792 1.868 1.00 97.44 73 GLU A CA 1
ATOM 552 C C . GLU A 1 73 ? 4.712 15.049 2.375 1.00 97.44 73 GLU A C 1
ATOM 554 O O . GLU A 1 73 ? 4.003 15.525 3.268 1.00 97.44 73 GLU A O 1
ATOM 559 N N . ALA A 1 74 ? 4.397 13.889 1.791 1.00 96.75 74 ALA A N 1
ATOM 560 C CA . ALA A 1 74 ? 3.279 13.067 2.237 1.00 96.75 74 ALA A CA 1
ATOM 561 C C . ALA A 1 74 ? 3.534 12.468 3.626 1.00 96.75 74 ALA A C 1
ATOM 563 O O . ALA A 1 74 ? 2.615 12.429 4.448 1.00 96.75 74 ALA A O 1
ATOM 564 N N . MET A 1 75 ? 4.768 12.044 3.897 1.00 94.88 75 MET A N 1
ATOM 565 C CA . MET A 1 75 ? 5.188 11.536 5.197 1.00 94.88 75 MET A CA 1
ATOM 566 C C . MET A 1 75 ? 5.137 12.623 6.268 1.00 94.88 75 MET A C 1
ATOM 568 O O . MET A 1 75 ? 4.593 12.363 7.336 1.00 94.88 75 MET A O 1
ATOM 572 N N . GLU A 1 76 ? 5.596 13.842 5.982 1.00 93.44 76 GLU A N 1
ATOM 573 C CA . GLU A 1 76 ? 5.501 14.977 6.908 1.00 93.44 76 GLU A CA 1
ATOM 574 C C . GLU A 1 76 ? 4.041 15.327 7.230 1.00 93.44 76 GLU A C 1
ATOM 576 O O . GLU A 1 76 ? 3.668 15.466 8.399 1.00 93.44 76 GLU A O 1
ATOM 581 N N . ARG A 1 77 ? 3.162 15.363 6.217 1.00 93.06 77 ARG A N 1
ATOM 582 C CA . ARG A 1 77 ? 1.714 15.545 6.436 1.00 93.06 77 ARG A CA 1
ATOM 583 C C . ARG A 1 77 ? 1.115 14.436 7.299 1.00 93.06 77 ARG A C 1
ATOM 585 O O . ARG A 1 77 ? 0.292 14.722 8.162 1.00 93.06 77 ARG A O 1
ATOM 592 N N . ALA A 1 78 ? 1.513 13.185 7.084 1.00 92.12 78 ALA A N 1
ATOM 593 C CA . ALA A 1 78 ? 1.045 12.067 7.898 1.00 92.12 78 ALA A CA 1
ATOM 594 C C . ALA A 1 78 ? 1.613 12.112 9.328 1.00 92.12 78 ALA A C 1
ATOM 596 O O . ALA A 1 78 ? 0.917 11.773 10.287 1.00 92.12 78 ALA A O 1
ATOM 597 N N . ALA A 1 79 ? 2.858 12.560 9.488 1.00 89.00 79 ALA A N 1
ATOM 598 C CA . ALA A 1 79 ? 3.546 12.682 10.767 1.00 89.00 79 ALA A CA 1
ATOM 599 C C . ALA A 1 79 ? 3.045 13.860 11.614 1.00 89.00 79 ALA A C 1
ATOM 601 O O . ALA A 1 79 ? 3.207 13.825 12.835 1.00 89.00 79 ALA A O 1
ATOM 602 N N . ALA A 1 80 ? 2.385 14.854 11.006 1.00 87.56 80 ALA A N 1
ATOM 603 C CA . ALA A 1 80 ? 1.671 15.914 11.723 1.00 87.56 80 ALA A CA 1
ATOM 604 C C . ALA A 1 80 ? 0.594 15.366 12.687 1.00 87.56 80 ALA A C 1
ATOM 606 O O . ALA A 1 80 ? 0.171 16.066 13.609 1.00 87.56 80 ALA A O 1
ATOM 607 N N . GLY A 1 81 ? 0.207 14.094 12.526 1.00 83.06 81 GLY A N 1
ATOM 608 C CA . GLY A 1 81 ? -0.550 13.335 13.511 1.00 83.06 81 GLY A CA 1
ATOM 609 C C . GLY A 1 81 ? -2.047 13.627 13.471 1.00 83.06 81 GLY A C 1
ATOM 610 O O . GLY A 1 81 ? -2.620 13.907 12.423 1.00 83.06 81 GLY A O 1
ATOM 611 N N . GLY A 1 82 ? -2.702 13.504 14.628 1.00 87.19 82 GLY A N 1
ATOM 612 C CA . GLY A 1 82 ? -4.160 13.651 14.739 1.00 87.19 82 GLY A CA 1
ATOM 613 C C . GLY A 1 82 ? -4.938 12.403 14.319 1.00 87.19 82 GLY A C 1
ATOM 614 O O . GLY A 1 82 ? -6.162 12.445 14.206 1.00 87.19 82 GLY A O 1
ATOM 615 N N . TRP A 1 83 ? -4.247 11.279 14.119 1.00 95.81 83 TRP A N 1
ATOM 616 C CA . TRP A 1 83 ? -4.887 10.012 13.800 1.00 95.81 83 TRP A CA 1
ATOM 617 C C . TRP A 1 83 ? -5.716 9.520 14.982 1.00 95.81 83 TRP A C 1
ATOM 619 O O . TRP A 1 83 ? -5.243 9.476 16.119 1.00 95.81 83 TRP A O 1
ATOM 629 N N . ARG A 1 84 ? -6.952 9.111 14.706 1.00 95.88 84 ARG A N 1
ATOM 630 C CA . ARG A 1 84 ? -7.839 8.504 15.694 1.00 95.88 84 ARG A CA 1
ATOM 631 C C . ARG A 1 84 ? -8.348 7.175 15.172 1.00 95.88 84 ARG A C 1
ATOM 633 O O . ARG A 1 84 ? -9.016 7.127 14.143 1.00 95.88 84 ARG A O 1
ATOM 640 N N . ALA A 1 85 ? -8.064 6.110 15.909 1.00 97.38 85 ALA A N 1
ATOM 641 C CA . ALA A 1 85 ? -8.687 4.811 15.712 1.00 97.38 85 ALA A CA 1
ATOM 642 C C . ALA A 1 85 ? -9.772 4.616 16.774 1.00 97.38 85 ALA A C 1
ATOM 644 O O . ALA A 1 85 ? -9.528 4.831 17.958 1.00 97.38 85 ALA A O 1
ATOM 645 N N . ALA A 1 86 ? -10.968 4.211 16.363 1.00 97.69 86 ALA A N 1
ATOM 646 C CA . ALA 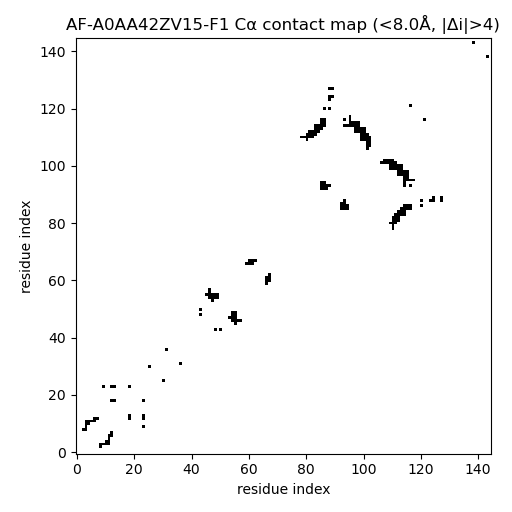A 1 86 ? -12.063 3.905 17.277 1.00 97.69 86 ALA A CA 1
ATOM 647 C C . ALA A 1 86 ? -12.868 2.708 16.758 1.00 97.69 86 ALA A C 1
ATOM 649 O O . ALA A 1 86 ? -12.851 2.449 15.549 1.00 97.69 86 ALA A O 1
ATOM 650 N N . PRO A 1 87 ? -13.590 1.978 17.627 1.00 97.50 87 PRO A N 1
ATOM 651 C CA . PRO A 1 87 ? -14.424 0.870 17.188 1.00 97.50 87 PRO A CA 1
ATOM 652 C C . PRO A 1 87 ? -15.510 1.393 16.242 1.00 97.50 87 PRO A C 1
ATOM 654 O O . PRO A 1 87 ? -16.244 2.314 16.591 1.00 97.50 87 PRO A O 1
ATOM 657 N N . LEU A 1 88 ? -15.625 0.812 15.047 1.00 97.44 88 LEU A N 1
ATOM 658 C CA . LEU A 1 88 ? -16.671 1.137 14.074 1.00 97.44 88 LEU A CA 1
ATOM 659 C C . LEU A 1 88 ? -17.718 0.026 14.075 1.00 97.44 88 LEU A C 1
ATOM 661 O O . LEU A 1 88 ? -17.490 -1.063 13.552 1.00 97.44 88 LEU A O 1
ATOM 665 N N . ILE A 1 89 ? -18.882 0.298 14.660 1.00 97.56 89 ILE A N 1
ATOM 666 C CA . ILE A 1 89 ? -19.955 -0.688 14.811 1.00 97.56 89 ILE A CA 1
ATOM 667 C C . ILE A 1 89 ? -21.156 -0.244 13.987 1.00 97.56 89 ILE A C 1
ATOM 669 O O . ILE A 1 89 ? -21.830 0.732 14.307 1.00 97.56 89 ILE A O 1
ATOM 673 N N . GLY A 1 90 ? -21.429 -0.969 12.898 1.00 94.31 90 GLY A N 1
ATOM 674 C CA . GLY A 1 90 ? -22.499 -0.610 11.963 1.00 94.31 90 GLY A CA 1
ATOM 675 C C . GLY A 1 90 ? -22.281 0.749 11.292 1.00 94.31 90 GLY A C 1
ATOM 676 O O . GLY A 1 90 ? -23.245 1.483 11.105 1.00 94.31 90 GLY A O 1
ATOM 677 N N . GLY A 1 91 ? -21.025 1.099 10.996 1.00 95.56 91 GLY A N 1
ATOM 678 C CA . GLY A 1 91 ? -20.650 2.377 10.379 1.00 95.56 91 GLY A CA 1
ATOM 679 C C . GLY A 1 91 ? -20.556 3.560 11.346 1.00 95.56 91 GLY A C 1
ATOM 680 O O . GLY A 1 91 ? -20.240 4.662 10.913 1.00 95.56 91 GLY A O 1
ATOM 681 N N . VAL A 1 92 ? -20.798 3.353 12.644 1.00 96.19 92 VAL A N 1
ATOM 682 C CA . VAL A 1 92 ? -20.753 4.418 13.655 1.00 96.19 92 VAL A CA 1
ATOM 683 C C . VAL A 1 92 ? -19.547 4.224 14.565 1.00 96.19 92 VAL A C 1
ATOM 685 O O . VAL A 1 92 ? -19.379 3.154 15.159 1.00 96.19 92 VAL A O 1
ATOM 688 N N . ALA A 1 93 ? -18.725 5.266 14.687 1.00 96.81 93 ALA A N 1
ATOM 689 C CA . ALA A 1 93 ? -17.605 5.289 15.620 1.00 96.81 93 ALA A CA 1
ATOM 690 C C . ALA A 1 93 ? -18.123 5.275 17.062 1.00 96.81 93 ALA A C 1
ATOM 692 O O . ALA A 1 93 ? -19.061 5.994 17.399 1.00 96.81 93 ALA A O 1
ATOM 693 N N . GLN A 1 94 ? -17.527 4.435 17.899 1.00 96.44 94 GLN A N 1
ATOM 694 C CA . GLN A 1 94 ? -17.880 4.320 19.306 1.00 96.44 94 GLN A CA 1
ATOM 695 C C . GLN A 1 94 ? -16.930 5.139 20.176 1.00 96.44 94 GLN A C 1
ATOM 697 O O . GLN A 1 94 ? -15.739 5.261 19.882 1.00 96.44 94 GLN A O 1
ATOM 702 N N . GLU A 1 95 ? -17.464 5.656 21.278 1.00 94.56 95 GLU A N 1
ATOM 703 C CA . GLU A 1 95 ? -16.671 6.286 22.328 1.00 94.56 95 GLU A CA 1
ATOM 704 C C . GLU A 1 95 ? -16.187 5.257 23.349 1.00 94.56 95 GLU A C 1
ATOM 706 O O . GLU A 1 95 ? -16.712 4.148 23.452 1.00 94.56 95 GLU A O 1
ATOM 711 N N . GLY A 1 96 ? -15.177 5.626 24.128 1.00 92.25 96 GLY A N 1
ATOM 712 C CA . GLY A 1 96 ? -14.608 4.745 25.134 1.00 92.25 96 GLY A CA 1
ATOM 713 C C . GLY A 1 96 ? -13.345 5.324 25.747 1.00 92.25 96 GLY A C 1
ATOM 714 O O . GLY A 1 96 ? -13.072 6.522 25.657 1.00 92.25 96 GLY A O 1
ATOM 715 N N . ARG A 1 97 ? -12.554 4.457 26.377 1.00 93.12 97 ARG A N 1
ATOM 716 C CA . ARG A 1 97 ? -11.275 4.858 26.955 1.00 93.12 97 ARG A CA 1
ATOM 717 C C . ARG A 1 97 ? -10.252 5.060 25.839 1.00 93.12 97 ARG A C 1
ATOM 719 O O . ARG A 1 97 ? -9.796 4.093 25.233 1.00 93.12 97 ARG A O 1
ATOM 726 N N . ALA A 1 98 ? -9.883 6.315 25.608 1.00 95.69 98 ALA A N 1
ATOM 727 C CA . ALA A 1 98 ? -8.803 6.664 24.699 1.00 95.69 98 ALA A CA 1
ATOM 728 C C . ALA A 1 98 ? -7.432 6.403 25.342 1.00 95.69 98 ALA A C 1
ATOM 730 O O . ALA A 1 98 ? -7.232 6.606 26.546 1.00 95.69 98 ALA A O 1
ATOM 731 N N . ARG A 1 99 ? -6.479 5.974 24.517 1.00 96.31 99 ARG A N 1
ATOM 732 C CA . ARG A 1 99 ? -5.065 5.834 24.853 1.00 96.31 99 ARG A CA 1
ATOM 733 C C . ARG A 1 99 ? -4.223 6.454 23.749 1.00 96.31 99 ARG A C 1
ATOM 735 O O . ARG A 1 99 ? -4.438 6.181 22.571 1.00 96.31 99 ARG A O 1
ATOM 742 N N . ASP A 1 100 ? -3.228 7.233 24.146 1.00 95.94 100 ASP A N 1
ATOM 743 C CA . ASP A 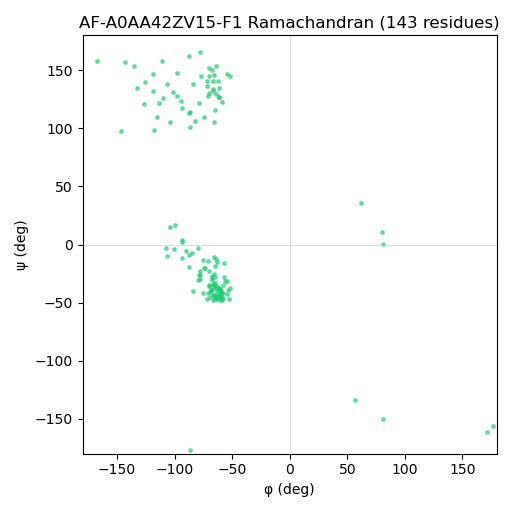1 100 ? -2.279 7.815 23.207 1.00 95.94 100 ASP A CA 1
ATOM 744 C C . ASP A 1 100 ? -1.402 6.741 22.549 1.00 95.94 100 ASP A C 1
ATOM 746 O O . ASP A 1 100 ? -0.957 5.774 23.182 1.00 95.94 100 ASP A O 1
ATOM 750 N N . ILE A 1 101 ? -1.145 6.944 21.259 1.00 95.81 101 ILE A N 1
ATOM 751 C CA . ILE A 1 101 ? -0.207 6.179 20.447 1.00 95.81 101 ILE A CA 1
ATOM 752 C C . ILE A 1 101 ? 0.937 7.109 20.060 1.00 95.81 101 ILE A C 1
ATO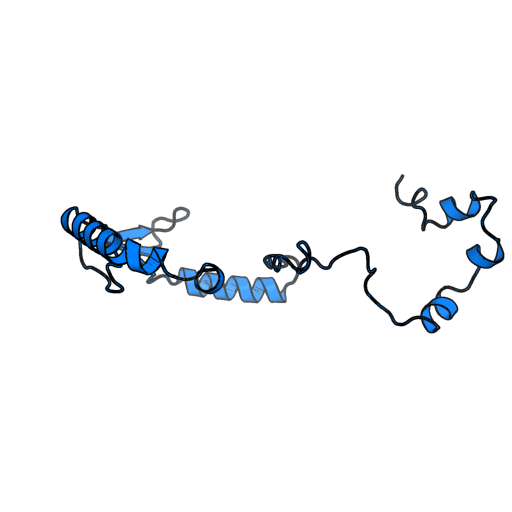M 754 O O . ILE A 1 101 ? 0.726 8.147 19.428 1.00 95.81 101 ILE A O 1
ATOM 758 N N . SER A 1 102 ? 2.151 6.719 20.432 1.00 94.81 102 SER A N 1
ATOM 759 C CA . SER A 1 102 ? 3.375 7.464 20.140 1.00 94.81 102 SER A CA 1
ATOM 760 C C . SER A 1 102 ? 4.247 6.729 19.130 1.00 94.81 1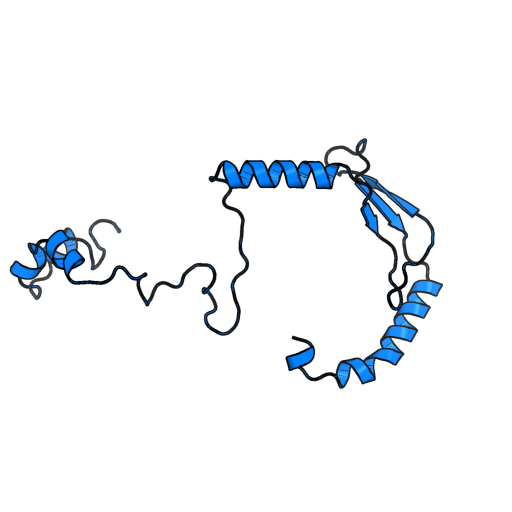02 SER A C 1
ATOM 762 O O . SER A 1 102 ? 4.160 5.508 18.987 1.00 94.81 102 SER A O 1
ATOM 764 N N . ASP A 1 103 ? 5.113 7.487 18.468 1.00 93.06 103 ASP A N 1
ATOM 765 C CA . ASP A 1 103 ? 6.124 6.971 17.550 1.00 93.06 103 ASP A CA 1
ATOM 766 C C . ASP A 1 103 ? 7.094 6.033 18.307 1.00 93.06 103 ASP A C 1
ATOM 768 O O . ASP A 1 103 ? 7.634 6.416 19.353 1.00 93.06 103 ASP A O 1
ATOM 772 N N . PRO A 1 104 ? 7.320 4.790 17.833 1.00 95.31 104 PRO A N 1
ATOM 773 C CA . PRO A 1 104 ? 8.263 3.875 18.467 1.00 95.31 104 PRO A CA 1
ATOM 774 C C . PRO A 1 104 ? 9.724 4.349 18.395 1.00 95.31 104 PRO A C 1
ATOM 776 O O . PRO A 1 104 ? 10.503 3.964 19.268 1.00 95.31 104 PRO A O 1
ATOM 779 N N . ALA A 1 105 ? 10.095 5.170 17.406 1.00 95.00 105 ALA A N 1
ATOM 780 C CA . ALA A 1 105 ? 11.437 5.736 17.268 1.00 95.00 105 ALA A CA 1
ATOM 781 C C . ALA A 1 105 ? 11.664 6.950 18.188 1.00 95.00 105 ALA A C 1
ATOM 783 O O . ALA A 1 105 ? 12.779 7.162 18.664 1.00 95.00 105 ALA A O 1
ATOM 784 N N . ASP A 1 106 ? 10.610 7.715 18.492 1.00 93.31 106 ASP A N 1
ATOM 785 C CA . ASP A 1 106 ? 10.642 8.813 19.462 1.00 93.31 106 ASP A CA 1
ATOM 786 C C . ASP A 1 106 ? 9.302 8.961 20.194 1.00 93.31 106 ASP A C 1
ATOM 788 O O . ASP A 1 106 ? 8.379 9.638 19.740 1.00 93.31 106 ASP A O 1
ATOM 792 N N . ARG A 1 107 ? 9.216 8.394 21.402 1.00 93.62 107 ARG A N 1
ATOM 793 C CA . ARG A 1 107 ? 7.973 8.373 22.193 1.00 93.62 107 ARG A CA 1
ATOM 794 C C . ARG A 1 107 ? 7.469 9.749 22.636 1.00 93.62 107 ARG A C 1
ATOM 796 O O . ARG A 1 107 ? 6.334 9.840 23.103 1.00 93.62 107 ARG A O 1
ATOM 803 N N . ARG A 1 108 ? 8.282 10.805 22.506 1.00 93.50 108 ARG A N 1
ATOM 804 C CA . ARG A 1 108 ? 7.854 12.194 22.747 1.00 93.50 108 ARG A CA 1
ATOM 805 C C . ARG A 1 108 ? 6.898 12.678 21.655 1.00 93.50 108 ARG A C 1
ATOM 807 O O . ARG A 1 108 ? 6.124 13.600 21.894 1.00 93.50 108 ARG A O 1
ATOM 814 N N . ARG A 1 109 ? 6.941 12.061 20.469 1.00 91.31 109 ARG A N 1
ATOM 815 C CA . ARG A 1 109 ? 6.054 12.356 19.343 1.00 91.31 109 ARG A CA 1
ATOM 816 C C . ARG A 1 109 ? 4.780 11.525 19.467 1.00 91.31 109 ARG A C 1
ATOM 818 O O . ARG A 1 109 ? 4.804 10.300 19.338 1.00 91.31 109 ARG A O 1
ATOM 825 N N . ARG A 1 110 ? 3.653 12.198 19.703 1.00 93.00 110 ARG A N 1
ATOM 826 C CA . ARG A 1 110 ? 2.320 11.585 19.653 1.00 93.00 110 ARG A CA 1
ATOM 827 C C . ARG A 1 110 ? 1.881 11.456 18.194 1.00 93.00 110 ARG A C 1
ATOM 829 O O . ARG A 1 110 ? 1.781 12.460 17.501 1.00 93.00 110 ARG A O 1
ATOM 836 N N . VAL A 1 111 ? 1.584 10.236 17.753 1.00 94.25 111 VAL A N 1
ATOM 837 C CA . VAL A 1 111 ? 1.045 9.945 16.411 1.00 94.25 111 VAL A CA 1
ATOM 838 C C . VAL A 1 111 ? -0.471 10.123 16.403 1.00 94.25 111 VAL A C 1
ATOM 840 O O . VAL A 1 111 ? -1.042 10.667 15.459 1.00 94.25 111 VAL A O 1
ATOM 843 N N . GLY A 1 112 ? -1.136 9.696 17.474 1.00 95.88 112 GLY A N 1
ATOM 844 C CA . GLY A 1 112 ? -2.588 9.715 17.542 1.00 95.88 112 GLY A CA 1
ATOM 845 C C . GLY A 1 112 ? -3.135 9.109 18.823 1.00 95.88 112 GLY A C 1
ATOM 846 O O . GLY A 1 112 ? -2.440 9.030 19.835 1.00 95.88 112 GLY A O 1
ATOM 847 N N . GLU A 1 113 ? -4.378 8.654 18.758 1.00 96.94 113 GLU A N 1
ATOM 848 C CA . GLU A 1 113 ? -5.052 7.917 19.824 1.00 96.94 113 GLU A CA 1
ATOM 849 C C . GLU A 1 113 ? -5.809 6.707 19.295 1.00 96.94 113 GLU A C 1
ATOM 851 O O . GLU A 1 113 ? -6.280 6.674 18.155 1.00 96.94 113 GLU A O 1
ATOM 856 N N . VAL A 1 114 ? -5.960 5.723 20.173 1.00 97.75 114 VAL A N 1
ATOM 857 C CA . VAL A 1 114 ? -6.857 4.592 19.984 1.00 97.75 114 VAL A CA 1
ATOM 858 C C . VAL A 1 114 ? -7.905 4.585 21.088 1.00 97.75 114 VAL A C 1
ATOM 860 O O . VAL A 1 114 ? -7.577 4.704 22.266 1.00 97.75 114 VAL A O 1
ATOM 863 N N . VAL A 1 115 ? -9.169 4.432 20.710 1.00 98.00 115 VAL A N 1
ATOM 864 C CA . VAL A 1 115 ? -10.248 4.034 21.612 1.00 98.00 115 VAL A CA 1
ATOM 865 C C . VAL A 1 115 ? -10.374 2.520 21.525 1.00 98.00 115 VAL A C 1
ATOM 867 O O . VAL A 1 115 ? -10.647 1.971 20.457 1.00 98.00 115 VAL A O 1
ATOM 870 N N . GLU A 1 116 ? -10.140 1.838 22.639 1.00 96.12 116 GLU A N 1
ATOM 871 C CA . GLU A 1 116 ? -10.229 0.378 22.703 1.00 96.12 116 GLU A CA 1
ATOM 872 C C . GLU A 1 116 ? -11.685 -0.052 22.940 1.00 96.12 116 GLU A C 1
ATOM 874 O O . GLU A 1 116 ? -12.408 0.567 23.724 1.00 96.12 116 GLU A O 1
ATOM 879 N N . ALA A 1 117 ? -12.126 -1.101 22.239 1.00 96.19 117 ALA A N 1
ATOM 880 C CA . ALA A 1 117 ? -13.486 -1.611 22.370 1.00 96.19 117 ALA A CA 1
ATOM 881 C C . ALA A 1 117 ? -13.690 -2.288 23.734 1.00 96.19 117 ALA A C 1
ATOM 883 O O . ALA A 1 117 ? -12.909 -3.157 24.126 1.00 96.19 117 ALA A O 1
ATOM 884 N N . GLY A 1 118 ? -14.764 -1.920 24.431 1.00 95.75 118 GLY A N 1
ATOM 885 C CA . GLY A 1 118 ? -15.209 -2.608 25.642 1.00 95.75 118 GLY A CA 1
ATOM 886 C C . GLY A 1 118 ? -15.958 -3.917 25.343 1.00 95.75 118 GLY A C 1
ATOM 887 O O . GLY A 1 118 ? -16.403 -4.125 24.209 1.00 95.75 118 GLY A O 1
ATOM 888 N N . PRO A 1 119 ? -16.158 -4.791 26.346 1.00 96.44 119 PRO A N 1
ATOM 889 C CA . PRO A 1 119 ? -16.869 -6.061 26.172 1.00 96.44 119 PRO A CA 1
ATOM 890 C C . PRO A 1 119 ? -18.268 -5.906 25.557 1.00 96.44 119 PRO A C 1
ATOM 892 O O . PRO A 1 119 ? -18.624 -6.634 24.636 1.00 96.44 119 PRO A O 1
ATOM 895 N N . GLU A 1 120 ? -19.044 -4.910 25.986 1.00 96.12 120 GLU A N 1
ATOM 896 C CA . GLU A 1 120 ? -20.401 -4.665 25.483 1.00 96.12 120 GLU A CA 1
ATOM 897 C C . GLU A 1 120 ? -20.400 -4.248 24.007 1.00 96.12 120 GLU A C 1
ATOM 899 O O . GLU A 1 120 ? -21.278 -4.637 23.236 1.00 96.12 120 GLU A O 1
ATOM 904 N N . GLN A 1 121 ? -19.397 -3.468 23.598 1.00 96.81 121 GLN A N 1
ATOM 905 C CA . GLN A 1 121 ? -19.213 -3.059 22.206 1.00 96.81 121 GLN A CA 1
ATOM 906 C C . GLN A 1 121 ? -18.828 -4.261 21.339 1.00 96.81 121 GLN A C 1
ATOM 908 O O . GLN A 1 121 ? -19.345 -4.406 20.233 1.00 96.81 121 GLN A O 1
ATOM 913 N N . VAL A 1 122 ? -17.983 -5.163 21.844 1.00 97.44 122 VAL A N 1
ATOM 914 C CA . VAL A 1 122 ? -17.652 -6.418 21.153 1.00 97.44 122 VAL A CA 1
ATOM 915 C C . VAL A 1 122 ? -18.906 -7.272 20.950 1.00 97.44 122 VAL A C 1
ATOM 917 O O . VAL A 1 122 ? -19.182 -7.685 19.823 1.00 97.44 122 VAL A O 1
ATOM 920 N N . GLU A 1 123 ? -19.719 -7.463 21.991 1.00 98.12 123 GLU A N 1
ATOM 921 C CA . GLU A 1 123 ? -20.987 -8.201 21.889 1.00 98.12 123 GLU A CA 1
ATOM 922 C C . GLU A 1 123 ? -21.951 -7.551 20.886 1.00 98.12 123 GLU A C 1
ATOM 924 O O . GLU A 1 123 ? -22.546 -8.223 20.038 1.00 98.12 123 GLU A O 1
ATOM 929 N N . GLN A 1 124 ? -22.063 -6.219 20.905 1.00 97.50 124 GLN A N 1
ATOM 930 C CA . GLN A 1 124 ? -22.874 -5.482 19.940 1.00 97.50 124 GLN A CA 1
ATOM 931 C C . GLN A 1 124 ? -22.378 -5.678 18.497 1.00 97.50 124 GLN A C 1
ATOM 933 O O . GLN A 1 124 ? -23.195 -5.858 17.584 1.00 97.50 124 GLN A O 1
ATOM 938 N N . ALA A 1 125 ? -21.061 -5.640 18.275 1.00 98.06 125 ALA A N 1
ATOM 939 C CA . ALA A 1 125 ? -20.451 -5.848 16.966 1.00 98.06 125 ALA A CA 1
ATOM 940 C C . ALA A 1 125 ? -20.728 -7.264 16.444 1.00 98.06 125 ALA A C 1
ATOM 942 O O . ALA A 1 125 ? -21.198 -7.417 15.314 1.00 98.06 125 ALA A O 1
ATOM 943 N N . LEU A 1 126 ? -20.530 -8.285 17.282 1.00 98.38 126 LEU A N 1
ATOM 944 C CA . LEU A 1 126 ? -20.790 -9.686 16.945 1.00 98.38 126 LEU A CA 1
ATOM 945 C C . LEU A 1 126 ? -22.271 -9.938 16.648 1.00 98.38 126 LEU A C 1
ATOM 947 O O . LEU A 1 126 ? -22.602 -10.562 15.638 1.00 98.38 126 LEU A O 1
ATOM 951 N N . ALA A 1 127 ? -23.178 -9.406 17.470 1.00 98.19 127 ALA A N 1
ATOM 952 C CA . ALA A 1 127 ? -24.616 -9.530 17.244 1.00 98.19 127 ALA A CA 1
ATOM 953 C C . ALA A 1 127 ? -25.045 -8.893 15.910 1.00 98.19 127 ALA A C 1
ATOM 955 O O . ALA A 1 127 ? -25.870 -9.452 15.181 1.00 98.19 127 ALA A O 1
ATOM 956 N N . ARG A 1 128 ? -24.467 -7.735 15.557 1.00 98.06 128 ARG A N 1
ATOM 957 C CA . ARG A 1 128 ? -24.698 -7.087 14.257 1.00 98.06 128 ARG A CA 1
ATOM 958 C C . ARG A 1 128 ? -24.132 -7.906 13.102 1.00 98.06 128 ARG A C 1
ATOM 960 O O . ARG A 1 128 ? -24.862 -8.127 12.140 1.00 98.06 128 ARG A O 1
ATOM 967 N N . ALA A 1 129 ? -22.890 -8.375 13.209 1.00 98.12 129 ALA A N 1
ATOM 968 C CA . ALA A 1 129 ? -22.250 -9.201 12.189 1.00 98.12 129 ALA A CA 1
ATOM 969 C C . ALA A 1 129 ? -23.058 -10.479 11.926 1.00 98.12 129 ALA A C 1
A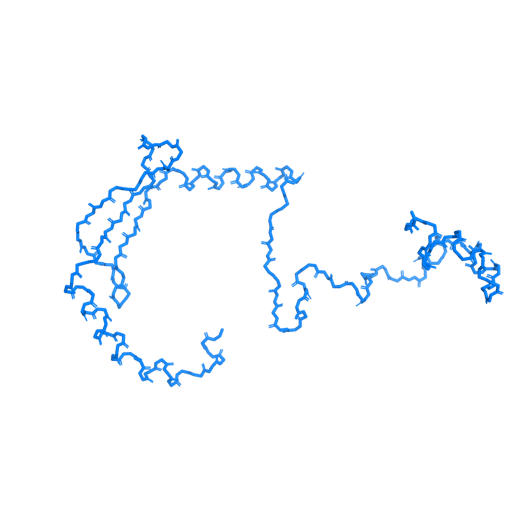TOM 971 O O . ALA A 1 129 ? -23.381 -10.779 10.781 1.00 98.12 129 ALA A O 1
ATOM 972 N N . ARG A 1 130 ? -23.500 -11.173 12.984 1.00 98.38 130 ARG A N 1
ATOM 973 C CA . ARG A 1 130 ? -24.340 -12.374 12.874 1.00 98.38 130 ARG A CA 1
ATOM 974 C C . ARG A 1 130 ? -25.665 -12.105 12.165 1.00 98.38 130 ARG A C 1
ATOM 976 O O . ARG A 1 130 ? -26.108 -12.928 11.373 1.00 98.38 130 ARG A O 1
ATOM 983 N N . ARG A 1 131 ? -26.303 -10.964 12.440 1.00 98.25 131 ARG A N 1
ATOM 984 C CA . ARG A 1 131 ? -27.548 -10.571 11.765 1.00 98.25 131 ARG A CA 1
ATOM 985 C C . ARG A 1 131 ? -27.324 -10.197 10.297 1.00 98.25 131 ARG A C 1
ATOM 987 O O . ARG A 1 131 ? -28.200 -10.456 9.483 1.00 98.25 131 ARG A O 1
ATOM 994 N N . ALA A 1 132 ? -26.187 -9.585 9.969 1.00 97.62 132 ALA A N 1
ATOM 995 C CA . ALA A 1 132 ? -25.836 -9.203 8.602 1.00 97.62 132 ALA A CA 1
ATOM 996 C C . ALA A 1 132 ? -25.332 -10.384 7.754 1.00 97.62 132 ALA A C 1
ATOM 998 O O . ALA A 1 132 ? -25.434 -10.329 6.531 1.00 97.62 132 ALA A O 1
ATOM 999 N N . ALA A 1 133 ? -24.828 -11.448 8.389 1.00 98.19 133 ALA A N 1
ATOM 1000 C CA . ALA A 1 133 ? -24.184 -12.570 7.713 1.00 98.19 133 ALA A CA 1
ATOM 1001 C C . ALA A 1 133 ? -25.024 -13.195 6.582 1.00 98.19 133 ALA A C 1
ATOM 1003 O O . ALA A 1 133 ? -24.473 -13.324 5.495 1.00 98.19 133 ALA A O 1
ATOM 1004 N N . PRO A 1 134 ? -26.333 -13.500 6.741 1.00 98.25 134 PRO A N 1
ATOM 1005 C CA . PRO A 1 134 ? -27.121 -14.057 5.637 1.00 98.25 134 PRO A CA 1
ATOM 1006 C C . PRO A 1 134 ? -27.243 -13.107 4.439 1.00 98.25 134 PRO A C 1
ATOM 1008 O O . PRO A 1 134 ? -27.249 -13.553 3.298 1.00 98.25 134 PRO A O 1
ATOM 1011 N N . GLY A 1 135 ? -27.331 -11.796 4.691 1.00 97.69 135 GLY A N 1
ATOM 1012 C CA . GLY A 1 135 ? -27.407 -10.793 3.628 1.00 97.69 135 GLY A CA 1
ATOM 1013 C C . GLY A 1 135 ? -26.095 -10.666 2.857 1.00 97.69 135 GLY A C 1
ATOM 1014 O O . GLY A 1 135 ? -26.117 -10.585 1.637 1.00 97.69 135 GLY A O 1
ATOM 1015 N N . TRP A 1 136 ? -24.965 -10.703 3.567 1.00 97.31 136 TRP A N 1
ATOM 1016 C CA . TRP A 1 136 ? -23.631 -10.689 2.961 1.00 97.31 136 TRP A CA 1
ATOM 1017 C C . TRP A 1 136 ? -23.313 -11.980 2.194 1.00 97.31 136 TRP A C 1
ATOM 1019 O O . TRP A 1 136 ? -22.714 -11.945 1.120 1.00 97.31 136 TRP A O 1
ATOM 1029 N N . ASP A 1 137 ? -23.728 -13.126 2.733 1.00 97.50 137 ASP A N 1
ATOM 1030 C CA . ASP A 1 137 ? -23.555 -14.434 2.095 1.00 97.50 137 ASP A CA 1
ATOM 1031 C C . ASP A 1 137 ? -24.327 -14.514 0.769 1.00 97.50 137 ASP A C 1
ATOM 1033 O O . ASP A 1 137 ? -23.789 -14.971 -0.240 1.00 97.50 137 ASP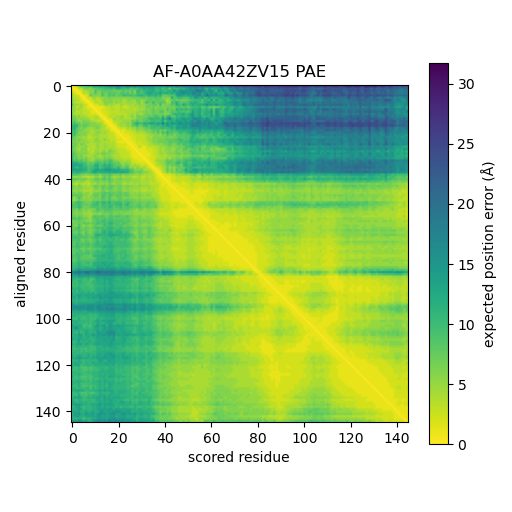 A O 1
ATOM 1037 N N . ALA A 1 138 ? -25.541 -13.954 0.749 1.00 97.94 138 ALA A N 1
ATOM 1038 C CA . ALA A 1 138 ? -26.379 -13.856 -0.441 1.00 97.94 138 ALA A CA 1
ATOM 1039 C C . ALA A 1 138 ? -25.881 -12.843 -1.491 1.00 97.94 138 ALA A C 1
ATOM 1041 O O . ALA A 1 138 ? -26.376 -12.868 -2.618 1.00 97.94 138 ALA A O 1
ATOM 1042 N N . THR A 1 139 ? -24.937 -11.953 -1.158 1.00 98.12 139 THR A N 1
ATOM 1043 C CA . THR A 1 139 ? -24.358 -11.018 -2.135 1.00 98.12 139 THR A CA 1
ATOM 1044 C C . THR A 1 139 ? -23.593 -11.800 -3.216 1.00 98.12 139 THR A C 1
ATOM 1046 O O . THR A 1 139 ? -22.770 -12.651 -2.874 1.00 98.12 139 THR A O 1
ATOM 1049 N N . PRO A 1 140 ? -23.828 -11.555 -4.515 1.00 98.00 140 PRO A N 1
ATOM 1050 C CA . PRO A 1 140 ? -23.085 -12.211 -5.588 1.00 98.00 140 PRO A CA 1
ATOM 1051 C C . PRO A 1 140 ? -21.562 -12.048 -5.450 1.00 98.00 140 PRO A C 1
ATOM 1053 O O . PRO A 1 140 ? -21.064 -11.048 -4.934 1.00 98.00 140 PRO A O 1
ATOM 1056 N N . ALA A 1 141 ? -20.797 -13.059 -5.871 1.00 95.75 141 ALA A N 1
ATOM 1057 C CA . ALA A 1 141 ? -19.342 -13.052 -5.699 1.00 95.75 141 ALA A CA 1
ATOM 1058 C C . ALA A 1 141 ? -18.654 -11.939 -6.506 1.00 95.75 141 ALA A C 1
ATOM 1060 O O . ALA A 1 141 ? -17.670 -11.384 -6.034 1.00 95.75 141 ALA A O 1
ATOM 1061 N N . ASP A 1 142 ? -19.196 -11.608 -7.674 1.00 95.88 142 ASP A N 1
ATOM 1062 C CA . ASP A 1 142 ? -18.785 -10.505 -8.543 1.00 95.88 142 ASP A CA 1
ATOM 1063 C C . ASP A 1 142 ? -19.068 -9.123 -7.939 1.00 95.88 142 ASP A C 1
ATOM 1065 O O . ASP A 1 142 ? -18.300 -8.200 -8.175 1.00 95.88 142 ASP A O 1
ATOM 1069 N N . GLU A 1 143 ? -20.110 -8.975 -7.116 1.00 96.69 143 GLU A N 1
ATOM 1070 C CA . GLU A 1 143 ? -20.370 -7.726 -6.382 1.00 96.69 143 GLU A CA 1
ATOM 1071 C C . GLU A 1 143 ? -19.466 -7.546 -5.150 1.00 96.69 143 GLU A C 1
ATOM 1073 O O . GLU A 1 143 ? -19.224 -6.419 -4.719 1.00 96.69 143 GLU A O 1
ATOM 1078 N N . ARG A 1 144 ? -18.978 -8.642 -4.549 1.00 95.25 144 ARG A N 1
ATOM 1079 C CA . ARG A 1 144 ? -18.092 -8.594 -3.368 1.00 95.25 144 ARG A CA 1
ATOM 1080 C C . ARG A 1 144 ? -16.601 -8.467 -3.702 1.00 95.25 144 ARG A C 1
ATOM 1082 O O . ARG A 1 144 ? -15.833 -8.170 -2.784 1.00 95.25 144 ARG A O 1
ATOM 1089 N N . ALA A 1 145 ? -16.204 -8.809 -4.929 1.00 89.75 145 ALA A N 1
ATOM 1090 C CA . ALA A 1 145 ? -14.809 -8.925 -5.366 1.00 89.75 145 ALA A CA 1
ATOM 1091 C C . ALA A 1 145 ? -14.172 -7.584 -5.759 1.00 89.75 145 ALA A C 1
ATOM 1093 O O . ALA A 1 145 ? -14.898 -6.674 -6.213 1.00 89.75 145 ALA A O 1
#

Mean predicted aligned error: 7.81 Å

Nearest PDB structures (foldseek):
  9c8c-assembly1_B  TM=9.427E-01  e=2.222E-10  Sinorhizobium meliloti SM11
  5kf6-assembly1_A  TM=9.382E-01  e=4.975E-10  Sinorhizobium meliloti SM11
  9e0b-assembly3_B  TM=9.401E-01  e=6.960E-10  Sinorhizobium meliloti SM11
  9e0e-assembly1_A  TM=9.335E-01  e=8.514E-10  Sinorhizobium meliloti SM11
  9dl4-assembly2_A  TM=9.360E-01  e=9.739E-10  Sinorhizobium meliloti SM11

Sequence (145 aa):
MLENGANSSFVNRIHDENLPIAEIVADPVAKLGQVEPIPHPRIPLPAGLYGEERRNSQGLDLFDPATVTALDEAMERAAAGGWRAAPLIGGVAQEGRARDISDPADRRRRVGEVVEAGPEQVEQALARARRAAPGWDATPADERA

pLDDT: mean 91.78, std 7.41, range [60.56, 98.38]

Foldseek 3Di:
DCQQCDPPHLNNQVPPPVDDPCVSPPDVVVVVVVDDDDDDPPDDDQQCPVPPPHGDDDDFDPVDPVSVVVVVVVVVVQQVAADEAADQAPNDGDDADKDWDADPVDRVRTRHIYHDDDPVNVVSRVVRCVVCVVVVVPPDPVRVD

Solvent-accessible surface area (backbone atoms only — not comparable to full-atom values): 9023 Å² total; per-residue (Å²): 115,66,78,50,63,34,87,89,20,67,67,36,46,75,72,38,88,87,56,59,64,71,74,74,73,50,60,64,65,68,55,50,74,76,50,82,94,65,79,58,91,90,58,68,54,74,50,40,68,53,54,92,82,42,74,41,84,83,83,79,60,82,86,39,68,69,54,42,54,57,48,51,57,51,49,52,61,59,62,72,31,81,45,74,46,51,42,66,51,94,87,40,75,49,86,63,64,70,44,81,36,50,37,90,92,44,70,88,43,63,40,29,36,36,29,57,75,50,73,69,53,50,52,52,41,51,56,48,49,63,68,44,42,66,62,59,68,70,47,56,68,79,79,76,103

Radius of gyration: 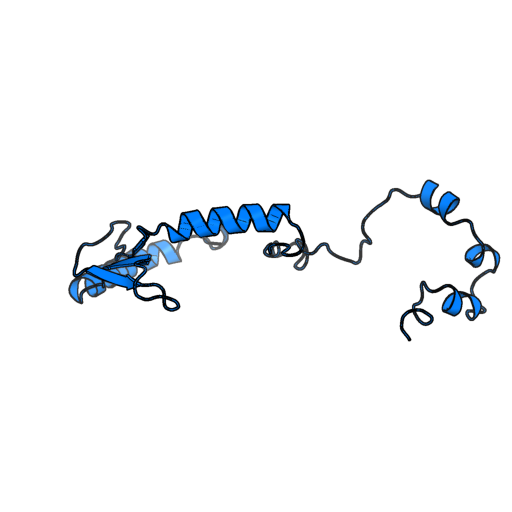29.23 Å; Cα contacts (8 Å, |Δi|>4): 119; chains: 1; bounding box: 57×38×71 Å

Secondary structure (DSSP, 8-state):
-HHHHSTT-HHHHHT-TTS-HHHHSS-HHHHHTTS-----TTS--GGGTTTTS-PPPP---TT-HHHHHHHHHHHHHHHT--EEE--EETTEEPP--EEEEE-SS-TTSEEEEEEPPPHHHHHHHHHHHHHHHHHHHTS-HHHH-